Protein AF-A0A844C280-F1 (afdb_monomer)

Sequence (77 aa):
MFDPKQYRVSGLILLLFVQKDELEKGEFYYLGKVIPIKDSEKQIEMSRKEETVPVVTIDFELEYPVPFELYQYLVNR

Nearest PDB structures (foldseek):
  3bzw-assembly3_F  TM=5.683E-01  e=6.555E+00  Bacteroides thetaiotaomicron VPI-5482

Secondary structure (DSSP, 8-state):
---GGG-----PPEEEEE-S-TTSTT--EEEEEEEEPTT--EEEEEEETTEEEEEEE--EEESSPPPHHHHHHHH--

Organism: NCBI:txid2664442

Mean predicted aligned error: 7.78 Å

Foldseek 3Di:
DDDPPPPDDDPDWAWDWDDQDPVPPPDTDTQATKDWDPPQWDWDWDDDPPDTDTDIDIDIDHPDDGDPVVVCSRPDD

pLDDT: mean 85.12, std 16.88, range [37.5, 96.38]

InterPro domains:
  IPR021835 Domain of unknown function DUF3427 [PF11907] (10-74)

Solvent-accessible surface area (backbone atoms only — not comparable to full-atom values): 5186 Å² total; per-residue (Å²): 132,91,69,85,84,68,85,71,86,74,97,76,84,46,74,44,70,47,60,78,48,88,84,53,75,88,55,66,49,76,64,47,46,47,45,76,45,83,92,45,66,42,82,45,77,42,82,55,92,95,42,77,42,84,45,77,49,69,49,68,44,62,81,51,85,71,55,66,70,59,46,50,59,55,75,51,133

Radius of gyration: 15.85 Å; Cα contacts (8 Å, |Δi|>4): 85; chains: 1; bounding box: 24×40×34 Å

Structure (mmCIF, N/CA/C/O backbone):
data_AF-A0A844C280-F1
#
_entry.id   AF-A0A844C280-F1
#
loop_
_atom_site.group_PDB
_atom_site.id
_atom_site.type_symbol
_atom_site.label_atom_id
_atom_site.label_alt_id
_atom_site.lab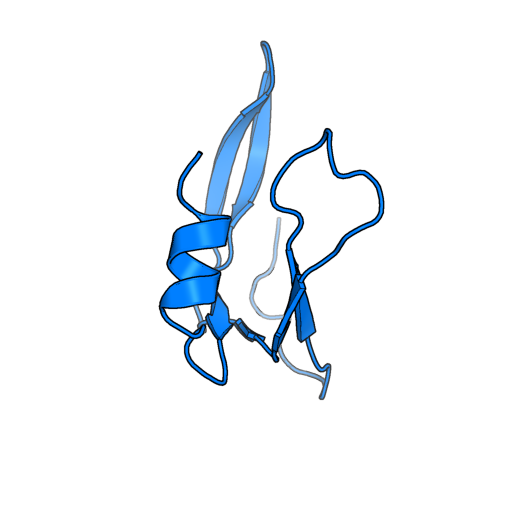el_comp_id
_atom_site.label_asym_id
_atom_site.label_entity_id
_atom_site.label_seq_id
_atom_site.pdbx_PDB_ins_code
_atom_site.Cartn_x
_atom_site.Cartn_y
_atom_site.Cartn_z
_atom_site.occupancy
_atom_site.B_iso_or_equiv
_atom_site.auth_seq_id
_atom_site.auth_comp_id
_atom_site.auth_asym_id
_atom_site.auth_atom_id
_atom_site.pdbx_PDB_model_num
ATOM 1 N N . MET A 1 1 ? 12.778 -19.088 -13.233 1.00 37.50 1 MET A N 1
ATOM 2 C CA . MET A 1 1 ? 11.360 -19.481 -13.135 1.00 37.50 1 MET A CA 1
ATOM 3 C C . MET A 1 1 ? 10.939 -19.202 -11.706 1.00 37.50 1 MET A C 1
ATOM 5 O O . MET A 1 1 ? 11.475 -19.839 -10.810 1.00 37.50 1 MET A O 1
ATOM 9 N N . PHE A 1 2 ? 10.126 -18.168 -11.488 1.00 44.69 2 PHE A N 1
ATOM 10 C CA . PHE A 1 2 ? 9.574 -17.872 -10.167 1.00 44.69 2 PHE A CA 1
ATOM 11 C C . PHE A 1 2 ? 8.586 -18.989 -9.807 1.00 44.69 2 PHE A C 1
ATOM 13 O O . PHE A 1 2 ? 7.697 -19.284 -10.603 1.00 44.69 2 PHE A O 1
ATOM 20 N N . ASP A 1 3 ? 8.789 -19.654 -8.668 1.00 38.72 3 ASP A N 1
ATOM 21 C CA . ASP A 1 3 ? 7.877 -20.677 -8.148 1.00 38.72 3 ASP A CA 1
ATOM 22 C C . ASP A 1 3 ? 6.979 -20.046 -7.067 1.00 38.72 3 ASP A C 1
ATOM 24 O O . ASP A 1 3 ? 7.448 -19.814 -5.948 1.00 38.72 3 ASP A O 1
ATOM 28 N N . PRO A 1 4 ? 5.701 -19.751 -7.369 1.00 48.62 4 PRO A N 1
ATOM 29 C CA . PRO A 1 4 ? 4.779 -19.118 -6.425 1.00 48.62 4 PRO A CA 1
ATOM 30 C C . PRO A 1 4 ? 4.371 -20.037 -5.257 1.00 48.62 4 PRO A C 1
ATOM 32 O O . PRO A 1 4 ? 3.712 -19.593 -4.319 1.00 48.62 4 PRO A O 1
ATOM 35 N N . LYS A 1 5 ? 4.772 -21.318 -5.247 1.00 40.38 5 LYS A N 1
ATOM 36 C CA . LYS A 1 5 ? 4.335 -22.293 -4.231 1.00 40.38 5 LYS A CA 1
ATOM 37 C C . LYS A 1 5 ? 5.135 -22.279 -2.922 1.00 40.38 5 LYS A C 1
ATOM 39 O O . LYS A 1 5 ? 4.843 -23.091 -2.044 1.00 40.38 5 LYS A O 1
ATOM 44 N N . GLN A 1 6 ? 6.093 -21.365 -2.745 1.00 40.94 6 GLN A N 1
ATOM 45 C CA . GLN A 1 6 ? 6.889 -21.264 -1.509 1.00 40.94 6 GLN A CA 1
ATOM 46 C C . GLN A 1 6 ? 6.343 -20.291 -0.445 1.00 40.94 6 GLN A C 1
ATOM 48 O O . GLN A 1 6 ? 6.994 -20.090 0.576 1.00 40.94 6 GLN A O 1
ATOM 53 N N . TYR A 1 7 ? 5.131 -19.743 -0.590 1.00 45.59 7 TYR A N 1
ATOM 54 C CA . TYR A 1 7 ? 4.476 -18.979 0.488 1.00 45.59 7 TYR A CA 1
ATOM 55 C C . TYR A 1 7 ? 3.814 -19.898 1.527 1.00 45.59 7 TYR A C 1
ATOM 57 O O . TYR A 1 7 ? 2.600 -19.908 1.733 1.00 45.59 7 TYR A O 1
ATOM 65 N N . ARG A 1 8 ? 4.620 -20.697 2.221 1.00 54.25 8 ARG A N 1
ATOM 66 C CA . ARG A 1 8 ? 4.242 -21.241 3.528 1.00 54.25 8 ARG A CA 1
ATOM 67 C C . 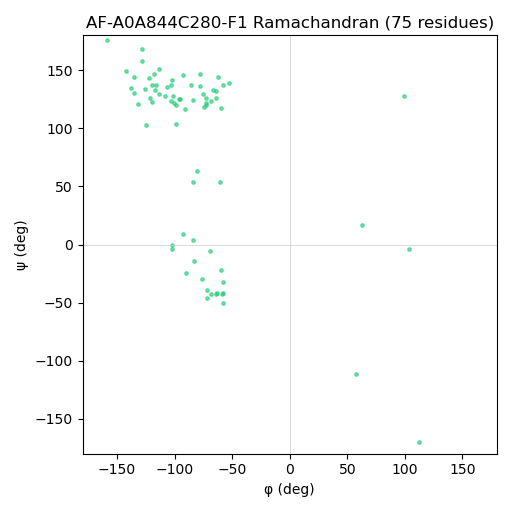ARG A 1 8 ? 5.407 -21.006 4.4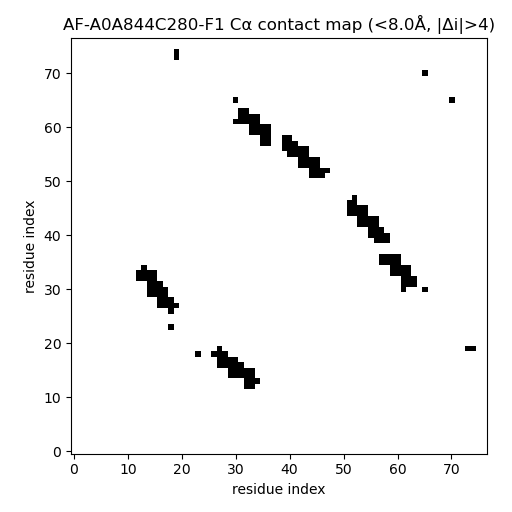82 1.00 54.25 8 ARG A C 1
ATOM 69 O O . ARG A 1 8 ? 6.482 -21.537 4.233 1.00 54.25 8 ARG A O 1
ATOM 76 N N . VAL A 1 9 ? 5.110 -20.272 5.572 1.00 49.16 9 VAL A N 1
ATOM 77 C CA . VAL A 1 9 ? 5.967 -19.747 6.676 1.00 49.16 9 VAL A CA 1
ATOM 78 C C . VAL A 1 9 ? 6.340 -18.259 6.450 1.00 49.16 9 VAL A C 1
ATOM 80 O O . VAL A 1 9 ? 6.785 -17.929 5.363 1.00 49.16 9 VAL A O 1
ATOM 83 N N . SER A 1 10 ? 6.160 -17.278 7.354 1.00 55.84 10 SER A N 1
ATOM 84 C CA . SER A 1 10 ? 6.010 -17.189 8.832 1.00 55.84 10 SER A CA 1
ATOM 85 C C . SER A 1 10 ? 5.320 -15.860 9.235 1.00 55.84 10 SER A C 1
ATOM 87 O O . SER A 1 10 ? 5.075 -15.027 8.374 1.00 55.84 10 SER A O 1
ATOM 89 N N . GLY A 1 11 ? 5.022 -15.640 10.530 1.00 63.78 11 GLY A N 1
ATOM 90 C CA . GLY A 1 11 ? 4.395 -14.435 11.121 1.00 63.78 11 GLY A CA 1
ATOM 91 C C . GLY A 1 11 ? 5.142 -13.097 10.961 1.00 63.78 11 GLY A C 1
ATOM 92 O O . GLY A 1 11 ? 5.410 -12.410 11.943 1.00 63.78 11 GLY A O 1
ATOM 93 N N . LEU A 1 12 ? 5.478 -12.732 9.728 1.00 78.88 12 LEU A N 1
ATOM 94 C CA . LEU A 1 12 ? 6.015 -11.439 9.335 1.00 78.88 12 LEU A CA 1
ATOM 95 C C . LEU A 1 12 ? 4.900 -10.396 9.339 1.00 78.88 12 LEU A C 1
ATOM 97 O O . LEU A 1 12 ? 3.841 -10.584 8.742 1.00 78.88 12 LEU A O 1
ATOM 101 N N . ILE A 1 13 ? 5.172 -9.282 10.009 1.00 89.25 13 ILE A N 1
ATOM 102 C CA . ILE A 1 13 ? 4.304 -8.112 10.027 1.00 89.25 13 ILE A CA 1
ATOM 103 C C . ILE A 1 13 ? 4.851 -7.115 9.010 1.00 89.25 13 ILE A C 1
ATOM 105 O O . ILE A 1 13 ? 5.985 -6.656 9.140 1.00 89.25 13 ILE A O 1
ATOM 109 N N . LEU A 1 14 ? 4.039 -6.778 8.011 1.00 93.31 14 LEU A N 1
ATOM 110 C CA . LEU A 1 14 ? 4.360 -5.758 7.019 1.00 93.31 14 LEU A CA 1
ATOM 111 C C . LEU A 1 14 ? 3.719 -4.437 7.437 1.00 93.31 14 LEU A C 1
ATOM 113 O O . LEU A 1 14 ? 2.515 -4.384 7.678 1.00 93.31 14 LEU A O 1
ATOM 117 N N . LEU A 1 15 ? 4.532 -3.388 7.532 1.00 95.56 15 LEU A N 1
ATOM 118 C CA . LEU A 1 15 ? 4.127 -2.042 7.932 1.00 95.56 15 LEU A CA 1
ATOM 119 C C . LEU A 1 15 ? 4.297 -1.094 6.744 1.00 95.56 15 LEU A C 1
ATOM 121 O O . LEU A 1 15 ? 5.370 -1.068 6.139 1.00 95.56 15 LEU A O 1
ATOM 125 N N . LEU A 1 16 ? 3.262 -0.318 6.421 1.00 95.56 16 LEU A N 1
ATOM 126 C CA . LEU A 1 16 ? 3.291 0.620 5.301 1.00 95.56 16 LEU A CA 1
ATOM 127 C C . LEU A 1 16 ? 3.671 2.030 5.770 1.00 95.56 16 LEU A C 1
ATOM 129 O O . LEU A 1 16 ? 3.009 2.607 6.633 1.00 9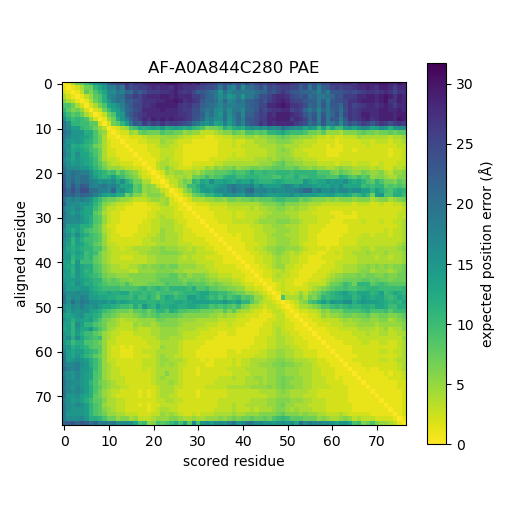5.56 16 LEU A O 1
ATOM 133 N N . PHE A 1 17 ? 4.710 2.585 5.149 1.00 95.00 17 PHE A N 1
ATOM 134 C CA . PHE A 1 17 ? 5.149 3.969 5.308 1.00 95.00 17 PHE A CA 1
ATOM 135 C C . PHE A 1 17 ? 5.121 4.653 3.939 1.00 95.00 17 PHE A C 1
ATOM 137 O O . PHE A 1 17 ? 5.717 4.142 2.991 1.00 95.00 17 PHE A O 1
ATOM 144 N N . VAL A 1 18 ? 4.428 5.786 3.831 1.00 93.31 18 VAL A N 1
ATOM 145 C CA . VAL A 1 18 ? 4.250 6.530 2.573 1.00 93.31 18 VAL A CA 1
ATOM 146 C C . VAL A 1 18 ? 4.837 7.927 2.711 1.00 93.31 18 VAL A C 1
ATOM 148 O O . VAL A 1 18 ? 4.630 8.585 3.724 1.00 93.31 18 VAL A O 1
ATOM 151 N N . GLN A 1 19 ? 5.546 8.386 1.685 1.00 91.88 19 GLN A N 1
ATOM 152 C 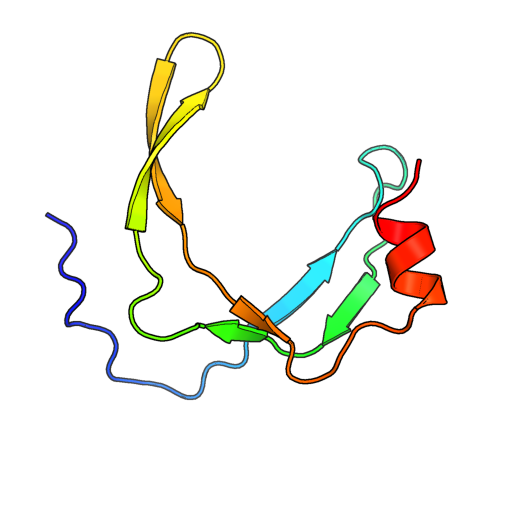CA . GLN A 1 19 ? 6.009 9.765 1.550 1.00 91.88 19 GLN A CA 1
ATOM 153 C C . GLN A 1 19 ? 5.157 10.458 0.478 1.00 91.88 19 GLN A C 1
ATOM 155 O O . GLN A 1 19 ? 4.900 9.857 -0.566 1.00 91.88 19 GLN A O 1
ATOM 160 N N . LYS A 1 20 ? 4.699 11.690 0.733 1.00 88.69 20 LYS A N 1
ATOM 161 C CA . LYS A 1 20 ? 3.829 12.427 -0.198 1.00 88.69 20 LYS A CA 1
ATOM 162 C C . LYS A 1 20 ? 4.579 12.912 -1.439 1.00 88.69 20 LYS A C 1
ATOM 164 O O . LYS A 1 20 ? 4.074 12.768 -2.550 1.00 88.69 20 LYS A O 1
ATOM 169 N N . ASP A 1 21 ? 5.757 13.498 -1.250 1.00 85.12 21 ASP A N 1
ATOM 170 C CA . ASP A 1 21 ? 6.570 14.063 -2.327 1.00 85.12 21 ASP A CA 1
ATOM 171 C C . ASP A 1 21 ? 8.064 13.813 -2.064 1.00 85.12 21 ASP A C 1
ATOM 173 O O . ASP A 1 21 ? 8.520 13.780 -0.919 1.00 85.12 21 ASP A O 1
ATOM 177 N N . GLU A 1 22 ? 8.843 13.679 -3.135 1.00 77.06 22 GLU A N 1
ATOM 178 C CA . GLU A 1 22 ? 10.304 13.609 -3.098 1.00 77.06 22 GLU A CA 1
ATOM 179 C C . GLU A 1 22 ? 10.949 14.866 -2.486 1.00 77.06 22 GLU A C 1
ATOM 181 O O . GLU A 1 22 ? 12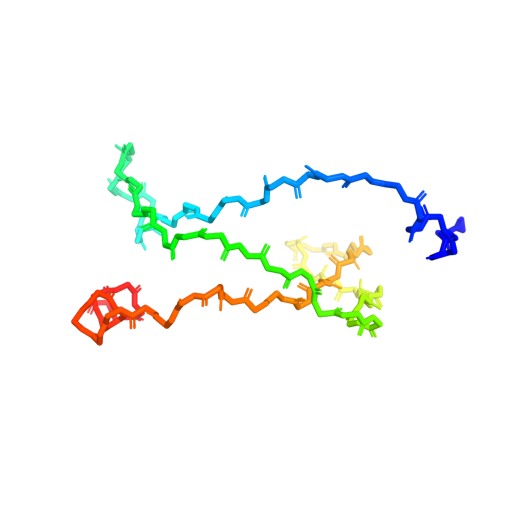.097 14.804 -2.034 1.00 77.06 22 GLU A O 1
ATOM 186 N N . LEU A 1 23 ? 10.237 16.000 -2.481 1.00 74.00 23 LEU A N 1
ATOM 187 C CA . LEU A 1 23 ? 10.671 17.261 -1.874 1.00 74.00 23 LEU A CA 1
ATOM 188 C C . LEU A 1 23 ? 10.550 17.270 -0.341 1.00 74.00 23 LEU A C 1
ATOM 190 O O . LEU A 1 23 ? 11.374 17.902 0.322 1.00 74.00 23 LEU A O 1
ATOM 194 N N . GLU A 1 24 ? 9.602 16.528 0.237 1.00 71.38 24 GLU A N 1
ATOM 195 C CA . GLU A 1 24 ? 9.417 16.379 1.691 1.00 71.38 24 GLU A CA 1
ATOM 196 C C . GLU A 1 24 ? 10.354 15.290 2.243 1.00 71.38 24 GLU A C 1
ATOM 198 O O . GLU A 1 24 ? 9.938 14.296 2.844 1.00 71.38 24 GLU A O 1
ATOM 203 N N . LYS A 1 25 ? 11.656 15.415 1.958 1.00 72.19 25 LYS A N 1
ATOM 204 C CA . LYS A 1 25 ? 12.654 14.398 2.316 1.00 72.19 25 LYS A CA 1
ATOM 205 C C . LYS A 1 25 ? 12.693 14.163 3.822 1.00 72.19 25 LYS A C 1
ATOM 207 O O . LYS A 1 25 ? 13.124 15.028 4.577 1.00 72.19 25 LYS A O 1
ATOM 212 N N . GLY A 1 26 ? 12.361 12.938 4.221 1.00 75.19 26 GLY A N 1
ATOM 213 C CA . GLY A 1 26 ? 12.501 12.464 5.598 1.00 75.19 26 GLY A CA 1
ATOM 214 C C . GLY A 1 26 ? 11.195 12.386 6.384 1.00 75.19 26 GLY A C 1
ATOM 215 O O . GLY A 1 26 ? 11.224 11.877 7.502 1.00 75.19 26 GLY A O 1
ATOM 216 N N . GLU A 1 27 ? 10.065 12.809 5.811 1.00 85.38 27 GLU A N 1
ATOM 217 C CA . GLU A 1 27 ? 8.749 12.655 6.434 1.00 85.38 27 GLU A CA 1
ATOM 218 C C . GLU A 1 27 ? 7.997 11.465 5.825 1.00 85.38 27 GLU A C 1
ATOM 220 O O . GLU A 1 27 ? 7.779 11.385 4.618 1.00 85.38 27 GLU A O 1
ATOM 225 N N . PHE A 1 28 ? 7.619 10.508 6.677 1.00 92.31 28 PHE A N 1
ATOM 226 C CA . PHE A 1 28 ? 6.856 9.326 6.285 1.00 92.31 28 PHE A CA 1
ATOM 227 C C . PHE A 1 28 ? 5.602 9.196 7.144 1.00 92.31 28 PHE A C 1
ATOM 229 O O . PHE A 1 28 ? 5.661 9.242 8.374 1.00 92.31 28 PHE A O 1
ATOM 236 N N . TYR A 1 29 ? 4.478 8.941 6.489 1.00 93.38 29 TYR A N 1
ATOM 237 C CA . TYR A 1 29 ? 3.202 8.640 7.115 1.00 93.38 29 TYR A CA 1
ATOM 238 C C . TYR A 1 29 ? 3.079 7.133 7.305 1.00 93.38 29 TYR A C 1
ATOM 240 O O . TYR A 1 29 ? 3.051 6.373 6.335 1.00 93.38 29 TYR A O 1
ATOM 248 N N . TYR A 1 30 ? 3.004 6.693 8.559 1.00 94.62 30 TYR A N 1
ATOM 249 C CA . TYR A 1 30 ? 2.681 5.309 8.887 1.00 94.62 30 TYR A CA 1
ATOM 250 C C . TYR A 1 30 ? 1.185 5.063 8.668 1.00 94.62 30 TYR A C 1
ATOM 252 O O . TYR A 1 30 ? 0.355 5.694 9.323 1.00 94.62 30 TYR A O 1
ATOM 260 N N . LEU A 1 31 ? 0.844 4.146 7.760 1.00 96.25 31 LEU A N 1
ATOM 261 C CA . LEU A 1 31 ? -0.547 3.850 7.391 1.00 96.25 31 LEU A CA 1
ATOM 262 C C . LEU A 1 31 ? -1.097 2.571 8.025 1.00 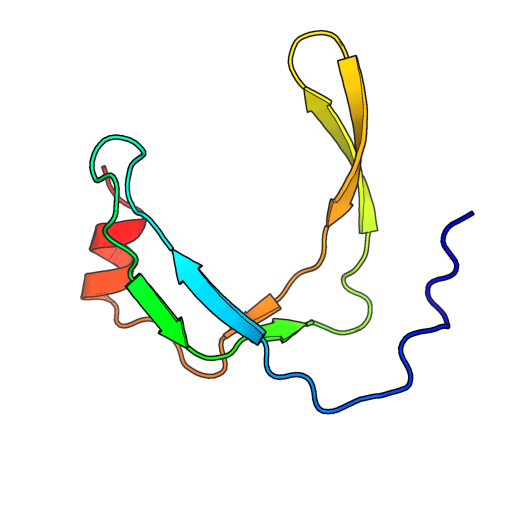96.25 31 LEU A C 1
ATOM 264 O O . LEU A 1 31 ? -2.277 2.277 7.868 1.00 96.25 31 LEU A O 1
ATOM 268 N N . GLY A 1 32 ? -0.277 1.825 8.765 1.00 95.56 32 GLY A N 1
ATOM 269 C CA . GLY A 1 32 ? -0.708 0.604 9.441 1.00 95.56 32 GLY A CA 1
ATOM 270 C C . GLY A 1 32 ? -0.087 -0.664 8.871 1.00 95.56 32 GLY A C 1
ATOM 271 O O . GLY A 1 32 ? 0.853 -0.628 8.069 1.00 95.56 32 GLY A O 1
ATOM 272 N N . LYS A 1 33 ? -0.617 -1.805 9.322 1.00 96.12 33 LYS A N 1
ATOM 273 C CA . LYS A 1 33 ? -0.231 -3.109 8.788 1.00 96.12 33 LYS A CA 1
ATOM 274 C C . LYS A 1 33 ? -0.915 -3.361 7.450 1.00 96.12 33 LYS A C 1
ATOM 276 O O . LYS A 1 33 ? -2.070 -2.978 7.264 1.00 96.12 33 LYS A O 1
ATOM 281 N N . VAL A 1 34 ? -0.220 -4.065 6.567 1.00 95.81 34 VAL A N 1
ATOM 282 C CA . VAL A 1 34 ? -0.775 -4.551 5.301 1.00 95.81 34 VAL A CA 1
ATOM 283 C C . VAL A 1 34 ? -0.756 -6.071 5.235 1.00 95.81 34 VAL A C 1
ATOM 285 O O . VAL A 1 34 ? 0.147 -6.724 5.764 1.00 95.81 34 VAL A O 1
ATOM 288 N N . ILE A 1 35 ? -1.757 -6.627 4.565 1.00 93.50 35 ILE A N 1
ATOM 289 C CA . ILE A 1 35 ? -1.948 -8.059 4.368 1.00 93.50 35 ILE A CA 1
ATOM 290 C C . ILE A 1 35 ? -1.921 -8.316 2.856 1.00 93.50 35 ILE A C 1
ATOM 292 O O . ILE A 1 35 ? -2.696 -7.693 2.131 1.00 93.50 35 ILE A O 1
ATOM 296 N N . PRO A 1 36 ? -1.027 -9.183 2.343 1.00 92.62 36 PRO A N 1
ATOM 297 C CA . PRO A 1 36 ? -1.019 -9.513 0.922 1.00 92.62 36 PRO A CA 1
ATOM 298 C C . PRO A 1 36 ? -2.320 -10.221 0.547 1.00 92.62 36 PRO A C 1
ATOM 300 O O . PRO A 1 36 ? -2.731 -11.178 1.211 1.00 92.62 36 PRO A O 1
ATOM 303 N N . ILE A 1 37 ? -2.946 -9.779 -0.539 1.00 93.88 37 ILE A N 1
ATOM 304 C CA . ILE A 1 37 ? -4.110 -10.450 -1.102 1.00 93.88 37 ILE A CA 1
ATOM 305 C C . ILE A 1 37 ? -3.614 -11.731 -1.768 1.00 93.88 37 ILE A C 1
ATOM 307 O O . ILE A 1 37 ? -2.774 -11.704 -2.670 1.00 93.88 37 ILE A O 1
ATOM 311 N N . LYS A 1 38 ? -4.119 -12.868 -1.289 1.00 89.00 38 LYS A N 1
ATOM 312 C CA . LYS A 1 38 ? -3.740 -14.191 -1.785 1.00 89.00 38 LYS A CA 1
ATOM 313 C C . LYS A 1 38 ? -4.022 -14.307 -3.286 1.00 89.00 38 LYS A C 1
ATOM 315 O O . LYS A 1 38 ? -5.097 -13.916 -3.734 1.00 89.00 38 LYS A O 1
ATOM 320 N N . ASP A 1 39 ? -3.082 -14.893 -4.026 1.00 92.81 39 ASP A N 1
ATOM 321 C CA . ASP A 1 39 ? -3.167 -15.126 -5.472 1.00 92.81 39 ASP A CA 1
ATOM 322 C C . ASP A 1 39 ? -3.260 -13.818 -6.307 1.00 92.81 39 ASP A C 1
ATOM 324 O O . ASP A 1 39 ? -3.657 -13.845 -7.476 1.00 92.81 39 ASP A O 1
ATOM 328 N N . SER A 1 40 ? -2.915 -12.659 -5.723 1.00 95.25 40 SER A N 1
ATOM 329 C CA . SER A 1 40 ? -2.841 -11.372 -6.439 1.00 95.25 40 SER A CA 1
ATOM 330 C C . SER A 1 40 ? -1.515 -11.164 -7.171 1.00 95.25 40 SER A C 1
ATOM 332 O O . SER A 1 40 ? -1.417 -10.283 -8.030 1.00 95.25 40 SER A O 1
ATOM 334 N N . GLU A 1 41 ? -0.502 -11.972 -6.854 1.00 94.38 41 GLU A N 1
ATOM 335 C CA . GLU A 1 41 ? 0.826 -11.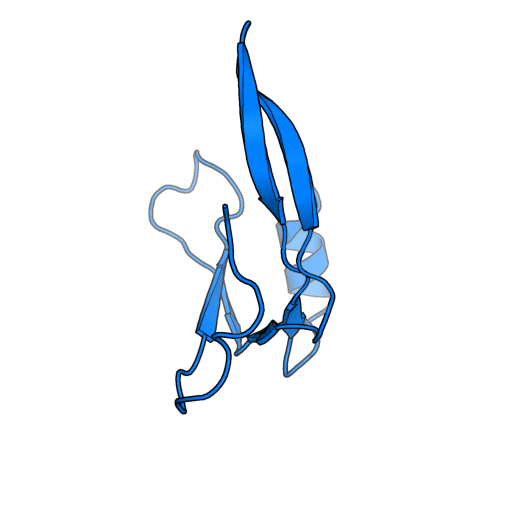851 -7.424 1.00 94.38 41 GLU A CA 1
ATOM 336 C C . GLU A 1 41 ? 0.826 -12.100 -8.938 1.00 94.38 41 GLU A C 1
ATOM 338 O O . GLU A 1 41 ? 0.344 -13.120 -9.436 1.00 94.38 41 GLU A O 1
ATOM 343 N N . LYS A 1 42 ? 1.375 -11.151 -9.699 1.00 94.88 42 LYS A N 1
ATOM 344 C CA . LYS A 1 42 ? 1.436 -11.210 -11.165 1.00 94.88 42 LYS A CA 1
ATOM 345 C C . LYS A 1 42 ? 2.795 -10.747 -11.643 1.00 94.88 42 LYS A C 1
ATOM 347 O O . LYS A 1 42 ? 3.293 -9.717 -11.201 1.00 94.88 42 LYS A O 1
ATOM 352 N N . GLN A 1 43 ? 3.376 -11.487 -12.580 1.00 95.00 43 GLN A N 1
ATOM 353 C CA . GLN A 1 43 ? 4.527 -11.001 -13.326 1.00 95.00 43 GLN A CA 1
ATOM 354 C C . GLN A 1 43 ? 4.027 -10.140 -14.489 1.00 95.00 43 GLN A C 1
ATOM 356 O O . GLN A 1 43 ? 3.228 -10.607 -15.301 1.00 95.00 43 GLN A O 1
ATOM 361 N N . ILE A 1 44 ? 4.506 -8.903 -14.566 1.00 94.75 44 ILE A N 1
ATOM 362 C CA . ILE A 1 44 ? 4.217 -7.971 -15.657 1.00 94.75 44 ILE A CA 1
ATOM 363 C C . ILE A 1 44 ? 5.518 -7.401 -16.222 1.00 94.75 44 ILE A C 1
ATOM 365 O O . ILE A 1 44 ? 6.590 -7.532 -15.632 1.00 94.75 44 ILE A O 1
ATOM 369 N N . GLU A 1 45 ? 5.412 -6.740 -17.364 1.00 95.75 45 GLU A N 1
ATOM 370 C CA . GLU A 1 45 ? 6.486 -5.963 -17.966 1.00 95.75 45 GLU A CA 1
ATOM 371 C C . GLU A 1 45 ? 6.249 -4.472 -17.697 1.00 95.75 45 GLU A C 1
ATOM 373 O O . GLU A 1 45 ? 5.160 -3.958 -17.948 1.00 95.75 45 GLU A O 1
ATOM 378 N N . MET A 1 46 ? 7.253 -3.776 -17.159 1.00 91.88 46 MET A N 1
ATOM 379 C CA . MET A 1 46 ? 7.186 -2.341 -16.874 1.00 91.88 46 MET A CA 1
ATOM 380 C C . MET A 1 46 ? 8.222 -1.588 -17.707 1.00 91.88 46 MET A C 1
ATOM 382 O O . MET A 1 46 ? 9.393 -1.970 -17.752 1.00 91.88 46 MET A O 1
ATOM 386 N N . SER A 1 47 ? 7.806 -0.491 -18.342 1.00 92.06 47 SER A N 1
ATOM 387 C CA . SER A 1 47 ? 8.723 0.408 -19.044 1.00 92.06 47 SER A CA 1
ATOM 388 C C . SER A 1 47 ? 9.544 1.212 -18.038 1.00 92.06 47 SER A C 1
ATOM 390 O O . SER A 1 47 ? 9.002 1.956 -17.218 1.00 92.06 47 SER A O 1
ATOM 392 N N . ARG A 1 48 ? 10.868 1.094 -18.114 1.00 87.25 48 ARG A N 1
ATOM 393 C CA . ARG A 1 48 ? 11.818 1.882 -17.331 1.00 87.25 48 ARG A CA 1
ATOM 394 C C . ARG A 1 48 ? 12.782 2.565 -18.295 1.00 87.25 48 ARG A C 1
ATOM 396 O O . ARG A 1 48 ? 13.719 1.950 -18.790 1.00 87.25 48 ARG A O 1
ATOM 403 N N . LYS A 1 49 ? 12.562 3.862 -18.526 1.00 87.69 49 LYS A N 1
ATOM 404 C CA . LYS A 1 49 ? 13.244 4.638 -19.577 1.00 87.69 49 LYS A CA 1
ATOM 405 C C . LYS A 1 49 ? 13.004 4.005 -20.956 1.00 87.69 49 LYS A C 1
ATOM 407 O O . LYS A 1 49 ? 11.873 4.028 -21.421 1.00 87.69 49 LYS A O 1
ATOM 412 N N . GLU A 1 50 ? 14.038 3.442 -21.575 1.00 90.62 50 GLU A N 1
ATOM 413 C CA . GLU A 1 50 ? 14.009 2.842 -22.917 1.00 90.62 50 GLU A CA 1
ATOM 414 C C . GLU A 1 50 ? 13.957 1.305 -22.882 1.00 90.62 50 GLU A C 1
ATOM 416 O O . GLU A 1 50 ? 13.915 0.661 -23.926 1.00 90.62 50 GLU A O 1
ATOM 421 N N . GLU A 1 51 ? 13.945 0.703 -21.690 1.00 91.88 51 GLU A N 1
ATOM 422 C CA . GLU A 1 51 ? 13.960 -0.747 -21.510 1.00 91.88 51 GLU A CA 1
ATOM 423 C C . GLU A 1 51 ? 12.651 -1.244 -20.897 1.00 91.88 51 GLU A C 1
ATOM 425 O O . GLU A 1 51 ? 11.985 -0.548 -20.124 1.00 91.88 51 GLU A O 1
ATOM 430 N N . THR A 1 52 ? 12.297 -2.485 -21.224 1.00 93.00 52 THR A N 1
ATOM 431 C CA . THR A 1 52 ? 11.187 -3.195 -20.588 1.00 93.00 52 THR A CA 1
ATOM 432 C C . THR A 1 52 ? 11.758 -4.196 -19.597 1.00 93.00 52 THR A C 1
ATOM 434 O O . THR A 1 52 ? 12.588 -5.027 -19.964 1.00 93.00 52 THR A O 1
ATOM 437 N N . VAL A 1 53 ? 11.342 -4.099 -18.334 1.00 94.81 53 VAL A N 1
ATOM 438 C CA . VAL A 1 53 ? 11.842 -4.956 -17.254 1.00 94.81 53 VAL A CA 1
ATOM 439 C C . VAL A 1 53 ? 10.722 -5.832 -16.689 1.00 94.81 53 VAL A C 1
ATOM 441 O O . VAL A 1 53 ? 9.615 -5.331 -16.471 1.00 94.81 53 VAL A O 1
ATOM 444 N N . PRO A 1 54 ? 10.976 -7.128 -16.425 1.00 95.12 54 PRO A N 1
ATOM 445 C CA . PRO A 1 54 ? 10.010 -7.978 -15.748 1.00 95.12 54 PRO A CA 1
ATOM 446 C C . PRO A 1 54 ? 9.936 -7.587 -14.268 1.00 95.12 54 PRO A C 1
ATOM 448 O O . PRO A 1 54 ? 10.950 -7.558 -13.568 1.00 95.12 54 PRO A O 1
ATOM 451 N N . VAL A 1 55 ? 8.731 -7.309 -13.784 1.00 94.25 55 VAL A N 1
ATOM 452 C CA . VAL A 1 55 ? 8.449 -6.983 -12.382 1.00 94.25 55 VAL A CA 1
ATOM 453 C C . VAL A 1 55 ? 7.328 -7.869 -11.854 1.00 94.25 55 VAL A C 1
ATOM 455 O O . VAL A 1 55 ? 6.531 -8.404 -12.623 1.00 94.25 55 VAL A O 1
ATOM 458 N N . VAL A 1 56 ? 7.262 -8.029 -10.534 1.00 94.69 56 VAL A N 1
ATOM 459 C CA . VAL A 1 56 ? 6.146 -8.702 -9.862 1.00 94.69 56 VAL A CA 1
ATOM 460 C C . VAL A 1 56 ? 5.325 -7.652 -9.130 1.00 94.69 56 VAL A C 1
ATOM 462 O O . VAL A 1 56 ? 5.871 -6.870 -8.354 1.00 94.69 56 VAL A O 1
ATOM 465 N N . THR A 1 57 ? 4.021 -7.640 -9.371 1.00 95.19 57 THR A N 1
ATOM 466 C CA . THR A 1 57 ? 3.050 -6.842 -8.619 1.00 95.19 57 THR A CA 1
ATOM 467 C C . THR A 1 57 ? 2.319 -7.738 -7.636 1.00 95.19 57 THR A C 1
ATOM 469 O O . THR A 1 57 ? 2.005 -8.874 -7.982 1.00 95.19 57 THR A O 1
ATOM 472 N N . ILE A 1 58 ? 2.035 -7.229 -6.441 1.00 94.75 58 ILE A N 1
ATOM 473 C CA . ILE A 1 58 ? 1.244 -7.902 -5.407 1.00 94.75 58 ILE A CA 1
ATOM 474 C C . ILE A 1 58 ? 0.277 -6.857 -4.862 1.00 94.75 58 ILE A C 1
ATOM 476 O O . ILE A 1 58 ? 0.711 -5.754 -4.516 1.00 94.75 58 ILE A O 1
ATOM 480 N N . ASP A 1 59 ? -1.003 -7.202 -4.780 1.00 95.81 59 ASP A N 1
ATOM 481 C CA . ASP A 1 59 ? -2.001 -6.328 -4.178 1.00 95.81 59 ASP A CA 1
ATOM 482 C C . ASP A 1 59 ? -2.025 -6.564 -2.664 1.00 95.81 59 ASP A C 1
ATOM 484 O O . ASP A 1 59 ? -1.973 -7.699 -2.183 1.00 95.81 59 ASP A O 1
ATOM 488 N N . PHE A 1 60 ? -2.104 -5.481 -1.897 1.00 95.31 60 PHE A N 1
ATOM 489 C CA . PHE A 1 60 ? -2.163 -5.517 -0.441 1.00 95.31 60 PHE A CA 1
ATOM 490 C C . PHE A 1 60 ? -3.430 -4.827 0.056 1.00 95.31 60 PHE A C 1
ATOM 492 O O . PHE A 1 60 ? -3.836 -3.796 -0.478 1.00 95.31 60 PHE A O 1
ATOM 499 N N . GLU A 1 61 ? -4.011 -5.366 1.121 1.00 95.94 61 GLU A N 1
ATOM 500 C CA . GLU A 1 61 ? -5.098 -4.746 1.872 1.00 95.94 61 GLU A CA 1
ATOM 501 C C . GLU A 1 61 ? -4.554 -4.147 3.176 1.00 95.94 61 GLU A C 1
ATOM 503 O O . GLU A 1 61 ? -3.725 -4.757 3.855 1.00 95.94 61 GLU A O 1
ATOM 508 N N . LEU A 1 62 ? -5.001 -2.942 3.532 1.00 96.38 62 LEU A N 1
ATOM 509 C CA . LEU A 1 62 ? -4.697 -2.342 4.830 1.00 96.38 62 LEU A CA 1
ATOM 510 C C . LEU A 1 62 ? -5.579 -2.961 5.918 1.00 96.38 62 LEU A C 1
ATOM 512 O O . LEU A 1 62 ? -6.787 -3.082 5.738 1.00 96.38 62 LEU A O 1
ATOM 516 N N . GLU A 1 63 ? -4.992 -3.273 7.077 1.00 95.31 63 GLU A N 1
ATOM 517 C CA . GLU A 1 63 ? -5.734 -3.790 8.242 1.00 95.31 63 GLU A CA 1
ATOM 518 C C . GLU A 1 63 ? -6.839 -2.816 8.697 1.00 95.31 63 GLU A C 1
ATOM 520 O O . GLU A 1 63 ? -7.894 -3.243 9.163 1.00 95.31 63 GLU A O 1
ATOM 525 N N . TYR A 1 64 ? -6.611 -1.509 8.527 1.00 95.94 64 TYR A N 1
ATOM 526 C CA . TYR A 1 64 ? -7.581 -0.453 8.807 1.00 95.94 64 TYR A CA 1
ATOM 527 C C . TYR A 1 64 ? -7.607 0.571 7.668 1.00 95.94 64 TYR A C 1
ATOM 529 O O . TYR A 1 64 ? -6.554 0.889 7.112 1.00 95.94 64 TYR A O 1
ATOM 537 N N . PRO A 1 65 ? -8.780 1.135 7.332 1.00 96.00 65 PRO A N 1
ATOM 538 C CA . PRO A 1 65 ? -8.870 2.164 6.306 1.00 96.00 65 PRO A CA 1
ATOM 539 C C . PRO A 1 65 ? -8.077 3.414 6.704 1.00 96.00 65 PRO A C 1
ATOM 541 O O . PRO A 1 65 ? -8.058 3.816 7.869 1.00 96.00 65 PRO A O 1
ATOM 544 N N . VAL A 1 66 ? -7.462 4.061 5.713 1.00 96.19 66 VAL A N 1
ATOM 545 C CA . VAL A 1 66 ? -6.793 5.353 5.912 1.00 96.19 66 VAL A CA 1
ATOM 546 C C . VAL A 1 66 ? -7.851 6.413 6.251 1.00 96.19 66 VAL A C 1
ATOM 548 O O . VAL A 1 66 ? -8.861 6.490 5.544 1.00 96.19 66 VAL A O 1
ATOM 551 N N . PRO A 1 67 ? -7.643 7.253 7.284 1.00 95.88 67 PRO A N 1
ATOM 552 C CA . PRO A 1 67 ? -8.512 8.395 7.556 1.00 95.88 67 PRO A CA 1
ATOM 553 C C . PRO A 1 67 ? -8.686 9.272 6.316 1.00 95.88 67 PRO A C 1
ATOM 555 O O . PRO A 1 67 ? -7.722 9.519 5.587 1.00 95.88 67 PRO A O 1
ATOM 558 N N . PHE A 1 68 ? -9.907 9.745 6.073 1.00 95.81 68 PHE A N 1
ATOM 559 C CA . PHE A 1 68 ? -10.251 10.424 4.824 1.00 95.81 68 PHE A CA 1
ATOM 560 C C . PHE A 1 68 ? -9.379 11.660 4.571 1.00 95.81 68 PHE A C 1
ATOM 562 O O . PHE A 1 68 ? -8.9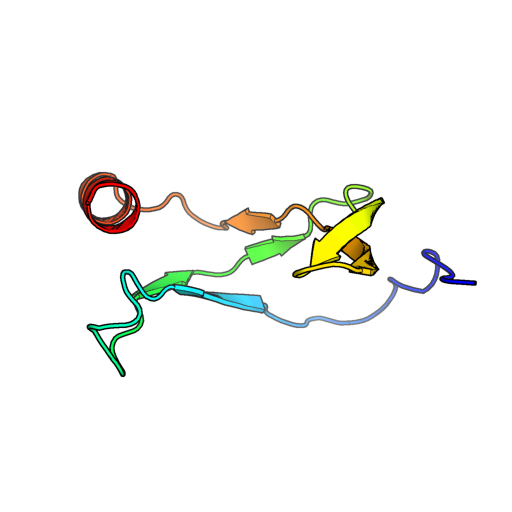02 11.857 3.457 1.00 95.81 68 PHE A O 1
ATOM 569 N N . GLU A 1 69 ? -9.109 12.452 5.605 1.00 95.25 69 GLU A N 1
ATOM 570 C CA . GLU A 1 69 ? -8.289 13.660 5.522 1.00 95.25 69 GLU A CA 1
ATOM 571 C C . GLU A 1 69 ? -6.843 13.331 5.134 1.00 95.25 69 GLU A C 1
ATOM 573 O O . GLU A 1 69 ? -6.266 13.992 4.269 1.00 95.25 69 GLU A O 1
ATOM 578 N N . LEU A 1 70 ? -6.277 12.270 5.722 1.00 94.00 70 LEU A N 1
ATOM 579 C CA . LEU A 1 70 ? -4.929 11.806 5.399 1.00 94.00 70 LEU A CA 1
ATOM 580 C C . LEU A 1 70 ? -4.869 11.236 3.981 1.00 94.00 70 LEU A C 1
ATOM 582 O O . LEU A 1 70 ? -3.943 11.542 3.237 1.00 94.00 70 LEU A O 1
ATOM 586 N N . TYR A 1 71 ? -5.874 10.456 3.579 1.00 95.44 71 TYR A N 1
ATOM 587 C CA . TYR A 1 71 ? -5.979 9.957 2.212 1.00 95.44 71 TYR A CA 1
ATOM 588 C C . TYR A 1 71 ? -6.017 11.115 1.207 1.00 95.44 71 TYR A C 1
ATOM 590 O O . TYR A 1 71 ? -5.210 11.136 0.283 1.00 95.44 71 TYR A O 1
ATOM 598 N N . GLN A 1 72 ? -6.889 12.109 1.420 1.00 95.44 72 GLN A N 1
ATOM 599 C CA . GLN A 1 72 ? -6.990 13.293 0.560 1.00 95.44 72 GLN A CA 1
ATOM 600 C C . GLN A 1 72 ? -5.670 14.067 0.491 1.00 95.44 72 GLN A C 1
ATOM 602 O O . GLN A 1 72 ? -5.268 14.480 -0.594 1.00 95.44 72 GLN A O 1
ATOM 607 N N . TYR A 1 73 ? -4.979 14.240 1.619 1.00 92.31 73 TYR A N 1
ATOM 608 C CA . TYR A 1 73 ? -3.671 14.889 1.641 1.00 92.31 73 TYR A CA 1
ATOM 609 C C . TYR A 1 73 ? -2.617 14.107 0.841 1.00 92.31 73 TYR A C 1
ATOM 611 O O . TYR A 1 73 ? -1.845 14.714 0.102 1.00 92.31 73 TYR A O 1
ATOM 619 N N . LEU A 1 74 ? -2.592 12.775 0.946 1.00 92.12 74 LEU A N 1
ATOM 620 C CA . LEU A 1 74 ? -1.601 11.938 0.264 1.00 92.12 74 LEU A CA 1
ATOM 621 C C . LEU A 1 74 ? -1.827 11.851 -1.251 1.00 92.12 74 LEU A C 1
ATOM 623 O O . LEU A 1 74 ? -0.856 11.857 -2.003 1.00 92.12 74 LEU A O 1
ATOM 627 N N . VAL A 1 75 ? -3.081 11.769 -1.709 1.00 92.12 75 VAL A N 1
ATOM 628 C CA . VAL A 1 75 ? -3.387 11.530 -3.134 1.00 92.12 75 VAL A CA 1
ATOM 629 C C . VAL A 1 75 ? -3.524 12.802 -3.971 1.00 92.12 75 VAL A C 1
ATOM 631 O O . VAL A 1 75 ? -3.321 12.750 -5.184 1.00 92.12 75 VAL A O 1
ATOM 634 N N . ASN A 1 76 ? -3.863 13.938 -3.357 1.00 88.50 76 ASN A N 1
ATOM 635 C CA . ASN A 1 76 ? -4.017 15.207 -4.071 1.00 88.50 76 ASN A CA 1
ATOM 636 C C . ASN A 1 76 ? -2.714 16.011 -4.050 1.00 88.50 76 ASN A C 1
ATOM 638 O O . ASN A 1 76 ? -1.984 15.975 -3.062 1.00 88.50 76 ASN A O 1
ATOM 642 N N . ARG A 1 77 ? -2.423 16.749 -5.125 1.00 70.50 77 ARG A N 1
ATOM 643 C CA . ARG A 1 77 ? -1.268 17.657 -5.204 1.00 70.50 77 ARG A CA 1
ATOM 644 C C . ARG A 1 77 ? -1.590 19.035 -4.652 1.00 70.50 77 ARG A C 1
ATOM 646 O O . ARG A 1 77 ? -2.665 19.559 -5.012 1.00 70.50 77 ARG A O 1
#